Protein AF-A0A0B6YP08-F1 (afdb_monomer_lite)

Radius of gyration: 37.77 Å; chains: 1; bounding box: 100×38×104 Å

Organism: NCBI:txid1028688

Secondary structure (DSSP, 8-state):
---SHHHHB-S-EETTEESSBPTT-EEETTEEESSPPTTEEEEEEEE----------------EEEEEEEEPPTTEEEESSSSTTSEEEEPTTEEEETTEEEE--SGGG--HHHHHHHHHHHHHHHHHHHHHHHHHHHHHHHHTT-----------

InterPro domains:
  IPR006212 Furin-like repeat [SM00261] (3-42)
  IPR006212 Furin-like repeat [SM00261] (66-108)
  IPR006212 Furin-like repeat [cd00064] (71-94)
  IPR009030 Growth factor receptor cysteine-rich domain superfamily [SSF57184] (3-104)

Foldseek 3Di:
DPPCQVVQAPPDDDPQARPAGDPQWADDPRGTHNADAWQWDKDKDFDDPPDPDPDDDDDDPPRDIHIHTDGADPQARDAPDNDQLRHPHGDPQFDDDPSGTHGPPVCVVPPVVNVVVVVVVVVVVVVVVVVVVVVVVVVVCVVVVVPPPPPDDDDD

pLDDT: mean 75.85, std 16.2, range [40.41, 97.19]

Sequence (156 aa):
HHNNQALSCAGIMSNGICIECKPGFFKMEENCIAHCPQHYFGSVQAVKPTSKSKQDFVKPPLLHTQGLCIPCHVSCLTCKSSAAKDCFQCASGFEWKKELCEKKKIWNFLDPDVMKHLAWAIILCIAAILLFSVVFGILQARSRGRLCWQRKPSYV

Structure (m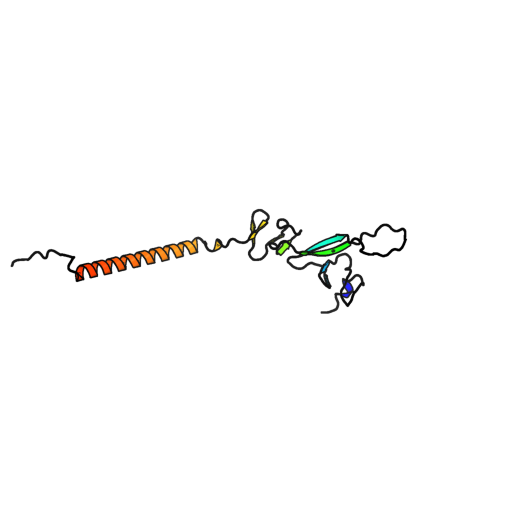mCIF, N/CA/C/O backbone):
data_AF-A0A0B6YP08-F1
#
_entry.id   AF-A0A0B6YP08-F1
#
loop_
_atom_site.group_PDB
_atom_site.id
_atom_site.type_symbol
_atom_site.label_atom_id
_atom_site.label_alt_id
_atom_site.label_comp_id
_atom_site.label_asym_id
_atom_site.label_entity_id
_atom_site.label_seq_id
_atom_site.pdbx_PDB_ins_code
_atom_site.Cartn_x
_atom_site.Cartn_y
_atom_site.Cartn_z
_atom_site.occupancy
_atom_site.B_iso_or_equiv
_atom_site.auth_seq_id
_atom_site.auth_comp_id
_atom_site.auth_asym_id
_atom_site.auth_atom_id
_atom_site.pdbx_PDB_model_num
ATOM 1 N N . HIS A 1 1 ? 8.791 -23.106 -15.397 1.00 40.41 1 HIS A N 1
ATOM 2 C CA . HIS A 1 1 ? 8.650 -21.676 -15.758 1.00 40.41 1 HIS A CA 1
ATOM 3 C C . HIS A 1 1 ? 10.029 -20.995 -15.886 1.00 40.41 1 HIS A C 1
ATOM 5 O O . HIS A 1 1 ? 10.334 -20.122 -15.094 1.00 40.41 1 HIS A O 1
ATOM 11 N N . HIS A 1 2 ? 10.883 -21.366 -16.855 1.00 41.75 2 HIS A N 1
ATOM 12 C CA . HIS A 1 2 ? 12.281 -20.867 -16.915 1.00 41.75 2 HIS A CA 1
ATOM 13 C C . HIS A 1 2 ? 12.737 -20.311 -18.283 1.00 41.75 2 HIS A C 1
ATOM 15 O O . HIS A 1 2 ? 13.932 -20.192 -18.513 1.00 41.75 2 HIS A O 1
ATOM 21 N N . ASN A 1 3 ? 11.825 -19.936 -19.193 1.00 45.16 3 ASN A N 1
ATOM 22 C CA . ASN A 1 3 ? 12.205 -19.608 -20.582 1.00 45.16 3 ASN A CA 1
ATOM 23 C C . ASN A 1 3 ? 11.995 -18.143 -21.029 1.00 45.16 3 ASN A C 1
ATOM 25 O O . ASN A 1 3 ? 12.089 -17.857 -22.216 1.00 45.16 3 ASN A O 1
ATOM 29 N N . ASN A 1 4 ? 11.721 -17.200 -20.114 1.00 53.06 4 ASN A N 1
ATOM 30 C CA . ASN A 1 4 ? 11.442 -15.799 -20.492 1.00 53.06 4 ASN A CA 1
ATOM 31 C C . ASN A 1 4 ? 12.597 -14.809 -20.245 1.00 53.06 4 ASN A C 1
ATOM 33 O O . ASN A 1 4 ? 12.556 -13.703 -20.779 1.00 53.06 4 ASN A O 1
ATOM 37 N N . GLN A 1 5 ? 13.638 -15.178 -19.489 1.00 55.91 5 GLN A N 1
ATOM 38 C CA . GLN A 1 5 ? 14.758 -14.269 -19.182 1.00 55.91 5 GLN A CA 1
ATOM 39 C C . GLN A 1 5 ? 15.656 -13.985 -20.402 1.00 55.91 5 GLN A C 1
ATOM 41 O O . GLN A 1 5 ? 16.157 -12.872 -20.552 1.00 55.91 5 GLN A O 1
ATOM 46 N N . ALA A 1 6 ? 15.801 -14.946 -21.322 1.00 58.59 6 ALA A N 1
ATOM 47 C CA . ALA A 1 6 ? 16.581 -14.763 -22.551 1.00 58.59 6 ALA A CA 1
ATOM 48 C C . ALA A 1 6 ? 15.918 -13.793 -23.551 1.00 58.59 6 ALA A C 1
ATOM 50 O O . ALA A 1 6 ? 16.592 -13.202 -24.396 1.00 58.59 6 ALA A O 1
ATOM 51 N N . LEU A 1 7 ? 14.596 -13.604 -23.462 1.00 68.19 7 LEU A N 1
ATOM 52 C CA . LEU A 1 7 ? 13.867 -12.729 -24.377 1.00 68.19 7 LEU A CA 1
ATOM 53 C C . LEU A 1 7 ? 13.958 -11.256 -23.956 1.00 68.19 7 LEU A C 1
ATOM 55 O O . LEU A 1 7 ? 14.051 -10.397 -24.833 1.00 68.19 7 LEU A O 1
ATOM 59 N N . SER A 1 8 ? 13.963 -10.968 -22.651 1.00 76.38 8 SER A N 1
ATOM 60 C CA . SER A 1 8 ? 13.923 -9.605 -22.103 1.00 76.38 8 SER A CA 1
ATOM 61 C C . SER A 1 8 ? 15.301 -8.982 -21.846 1.00 76.38 8 SER A C 1
ATOM 63 O O . SER A 1 8 ? 15.414 -7.755 -21.788 1.00 76.38 8 SER A O 1
ATOM 65 N N . CYS A 1 9 ? 16.356 -9.795 -21.748 1.00 77.44 9 CYS A N 1
ATOM 66 C CA . CYS A 1 9 ? 17.728 -9.318 -21.589 1.00 77.44 9 CYS A CA 1
ATOM 67 C C . CYS A 1 9 ? 18.372 -8.952 -22.936 1.00 77.44 9 CYS A C 1
ATOM 69 O O . CYS A 1 9 ? 18.239 -9.691 -23.911 1.00 77.44 9 CYS A O 1
ATOM 71 N N . ALA A 1 10 ? 19.113 -7.842 -23.000 1.00 76.25 10 ALA A N 1
ATOM 72 C CA . ALA A 1 10 ? 19.851 -7.414 -24.196 1.00 76.25 10 ALA A CA 1
ATOM 73 C C . ALA A 1 10 ? 21.096 -8.280 -24.491 1.00 76.25 10 ALA A C 1
ATOM 75 O O . ALA A 1 10 ? 21.800 -8.043 -25.468 1.00 76.25 10 ALA A O 1
ATOM 76 N N . GLY A 1 11 ? 21.350 -9.308 -23.674 1.00 66.31 11 GLY A N 1
ATOM 77 C CA . GLY A 1 11 ? 22.423 -10.288 -23.861 1.00 66.31 11 GLY A CA 1
ATOM 78 C C . GLY A 1 11 ? 23.647 -10.054 -22.977 1.00 66.31 11 GLY A C 1
ATOM 79 O O . GLY A 1 11 ? 24.510 -10.924 -22.905 1.00 66.31 11 GLY A O 1
ATOM 80 N N . ILE A 1 12 ? 23.717 -8.929 -22.259 1.00 65.62 12 ILE A N 1
ATOM 81 C CA . ILE A 1 12 ? 24.813 -8.661 -21.325 1.00 65.62 12 ILE A CA 1
ATOM 82 C C . ILE A 1 12 ? 24.399 -9.144 -19.933 1.00 65.62 12 ILE A C 1
ATOM 84 O O . ILE A 1 12 ? 23.541 -8.551 -19.272 1.00 65.62 12 ILE A O 1
ATOM 88 N N . MET A 1 13 ? 24.999 -10.254 -19.505 1.00 64.69 13 MET A N 1
ATOM 89 C CA . MET A 1 13 ? 24.766 -10.869 -18.200 1.00 64.69 13 MET A CA 1
ATOM 90 C C . MET A 1 13 ? 26.060 -10.838 -17.385 1.00 64.69 13 MET A C 1
ATOM 92 O O . MET A 1 13 ? 27.117 -11.218 -17.883 1.00 64.69 13 MET A O 1
ATOM 96 N N . SER A 1 14 ? 25.989 -10.404 -16.129 1.00 65.94 14 SER A N 1
ATOM 97 C CA . SER A 1 14 ? 27.092 -10.505 -15.167 1.00 65.94 14 SER A CA 1
ATOM 98 C C . SER A 1 14 ? 26.656 -11.459 -14.063 1.00 65.94 14 SER A C 1
ATOM 100 O O . SER A 1 14 ? 25.652 -11.208 -13.408 1.00 65.94 14 SER A O 1
ATOM 102 N N . ASN A 1 15 ? 27.345 -12.590 -13.897 1.00 68.56 15 ASN A N 1
ATOM 103 C CA . ASN A 1 15 ? 27.016 -13.611 -12.889 1.00 68.56 15 ASN A CA 1
ATOM 104 C C . ASN A 1 15 ? 25.567 -14.149 -12.963 1.00 68.56 15 ASN A C 1
ATOM 106 O O . ASN A 1 15 ? 24.984 -14.500 -11.945 1.00 68.56 15 ASN A O 1
ATOM 110 N N . GLY A 1 16 ? 24.972 -14.201 -14.162 1.00 68.75 16 GLY A N 1
ATOM 111 C CA . GLY A 1 16 ? 23.575 -14.624 -14.359 1.00 68.75 16 GLY A CA 1
ATOM 112 C C . GLY A 1 16 ? 22.535 -13.504 -14.221 1.00 68.75 16 GLY A C 1
ATOM 113 O O . GLY A 1 16 ? 21.364 -13.730 -14.508 1.00 68.75 16 GLY A O 1
ATOM 114 N N . ILE A 1 17 ? 22.963 -12.289 -13.869 1.00 71.19 17 ILE A N 1
ATOM 115 C CA . ILE A 1 17 ? 22.120 -11.101 -13.704 1.00 71.19 17 ILE A CA 1
ATOM 116 C C . ILE A 1 17 ? 22.113 -10.300 -15.002 1.00 71.19 17 ILE A C 1
ATOM 118 O O . ILE A 1 17 ? 23.175 -9.959 -15.532 1.00 71.19 17 ILE A O 1
ATOM 122 N N . CYS A 1 18 ? 20.930 -9.948 -15.506 1.00 73.56 18 CYS A N 1
ATOM 123 C CA . CYS A 1 18 ? 20.834 -9.107 -16.691 1.00 73.56 18 CYS A CA 1
ATOM 124 C C . CYS A 1 18 ? 21.147 -7.642 -16.351 1.00 73.56 18 CYS A C 1
ATOM 126 O O . CYS A 1 18 ? 20.409 -6.989 -15.607 1.00 73.56 18 CYS A O 1
ATOM 128 N N . ILE A 1 19 ? 22.235 -7.095 -16.903 1.00 74.75 19 ILE A N 1
ATOM 129 C CA . ILE A 1 19 ? 22.616 -5.708 -16.598 1.00 74.75 19 ILE A CA 1
ATOM 130 C C . ILE A 1 19 ? 21.877 -4.695 -17.473 1.00 74.75 19 ILE A C 1
ATOM 132 O O . ILE A 1 19 ? 21.636 -3.575 -17.010 1.00 74.75 19 ILE A O 1
ATOM 136 N N . GLU A 1 20 ? 21.483 -5.107 -18.680 1.00 76.00 20 GLU A N 1
ATOM 137 C CA . GLU A 1 20 ? 20.854 -4.276 -19.703 1.00 76.00 20 GLU A CA 1
ATOM 138 C C . GLU A 1 20 ? 19.614 -4.967 -20.282 1.00 76.00 20 GLU A C 1
ATOM 140 O O . GLU A 1 20 ? 19.691 -6.055 -20.852 1.00 76.00 20 GLU A O 1
ATOM 145 N N . CYS A 1 21 ? 18.457 -4.324 -20.136 1.00 80.56 21 CYS A N 1
ATOM 146 C CA . CYS A 1 21 ? 17.193 -4.820 -20.662 1.00 80.56 21 CYS A CA 1
ATOM 147 C C . CYS A 1 21 ? 16.966 -4.312 -22.081 1.00 80.56 21 CYS A C 1
ATOM 149 O O . CYS A 1 21 ? 17.343 -3.187 -22.408 1.00 80.56 21 CYS A O 1
ATOM 151 N N . LYS A 1 22 ? 16.292 -5.112 -22.912 1.00 82.25 22 LYS A N 1
ATOM 152 C CA . LYS A 1 22 ? 15.867 -4.642 -24.234 1.00 82.25 22 LYS A CA 1
ATOM 153 C C . LYS A 1 22 ? 14.916 -3.441 -24.106 1.00 82.25 22 LYS A C 1
ATOM 155 O O . LYS A 1 22 ? 14.155 -3.375 -23.136 1.00 82.25 22 LYS A O 1
ATOM 160 N N . PRO A 1 23 ? 14.895 -2.526 -25.093 1.00 81.62 23 PRO A N 1
ATOM 161 C CA . PRO A 1 23 ? 13.910 -1.451 -25.141 1.00 81.62 23 PRO A CA 1
ATOM 162 C C . PRO A 1 23 ? 12.481 -1.990 -24.986 1.00 81.62 23 PRO A C 1
ATOM 164 O O . PRO A 1 23 ? 12.126 -2.998 -25.595 1.00 81.62 23 PRO A O 1
ATOM 167 N N . GLY A 1 24 ? 11.672 -1.331 -24.154 1.00 80.62 24 GLY A N 1
ATOM 168 C CA . GLY A 1 24 ? 10.322 -1.786 -23.794 1.00 80.62 24 GLY A CA 1
ATOM 169 C C . GLY A 1 24 ? 10.253 -2.671 -22.542 1.00 80.62 24 GLY A C 1
ATOM 170 O O . GLY A 1 24 ? 9.157 -2.914 -22.047 1.00 80.62 24 GLY A O 1
ATOM 171 N N . PHE A 1 25 ? 11.393 -3.102 -21.990 1.00 86.38 25 PHE A N 1
ATOM 172 C CA . PHE A 1 25 ? 11.473 -3.780 -20.695 1.00 86.38 25 PHE A CA 1
ATOM 173 C C . PHE A 1 25 ? 12.093 -2.871 -19.628 1.00 86.38 25 PHE A C 1
ATOM 175 O O . PHE A 1 25 ? 12.953 -2.033 -19.908 1.00 86.38 25 PHE A O 1
ATOM 182 N N . PHE A 1 26 ? 11.674 -3.076 -18.384 1.00 87.62 26 PHE A N 1
ATOM 183 C CA . PHE A 1 26 ? 12.169 -2.382 -17.205 1.00 87.62 26 PHE A CA 1
ATOM 184 C C . PHE A 1 26 ? 13.046 -3.317 -16.381 1.00 87.62 26 PHE A C 1
ATOM 186 O O . PHE A 1 26 ? 12.691 -4.471 -16.134 1.00 87.62 26 PHE A O 1
ATOM 193 N N . LYS A 1 27 ? 14.187 -2.805 -15.933 1.00 85.25 27 LYS A N 1
ATOM 194 C CA . LYS A 1 27 ? 15.066 -3.497 -15.003 1.00 85.25 27 LYS A CA 1
ATOM 195 C C . LYS A 1 27 ? 14.475 -3.427 -13.599 1.00 85.25 27 LYS A C 1
ATOM 197 O O . LYS A 1 27 ? 14.200 -2.338 -13.086 1.00 85.25 27 LYS A O 1
ATOM 202 N N . MET A 1 28 ? 14.307 -4.595 -12.997 1.00 83.69 28 MET A N 1
ATOM 203 C CA . MET A 1 28 ? 13.897 -4.786 -11.616 1.00 83.69 28 MET A CA 1
ATOM 204 C C . MET A 1 28 ? 14.861 -5.785 -10.986 1.00 83.69 28 MET A C 1
ATOM 206 O O . MET A 1 28 ? 14.802 -6.976 -11.285 1.00 83.69 28 MET A O 1
ATOM 210 N N . GLU A 1 29 ? 15.752 -5.273 -10.137 1.00 78.94 29 GLU A N 1
ATOM 211 C CA . GLU A 1 29 ? 16.777 -6.067 -9.454 1.00 78.94 29 GLU A CA 1
ATOM 212 C C . GLU A 1 29 ? 17.624 -6.879 -10.455 1.00 78.94 29 GLU A C 1
ATOM 214 O O . GLU A 1 29 ? 18.438 -6.287 -11.172 1.00 78.94 29 GLU A O 1
ATOM 219 N N . GLU A 1 30 ? 17.399 -8.192 -10.559 1.00 76.06 30 GLU A N 1
ATOM 220 C CA . GLU A 1 30 ? 18.147 -9.090 -11.445 1.00 76.06 30 GLU A CA 1
ATOM 221 C C . GLU A 1 30 ? 17.449 -9.420 -12.772 1.00 76.06 30 GLU A C 1
ATOM 223 O O . GLU A 1 30 ? 18.064 -9.988 -13.682 1.00 76.06 30 GLU A O 1
ATOM 228 N N . ASN A 1 31 ? 16.179 -9.030 -12.913 1.00 79.12 31 ASN A N 1
ATOM 229 C CA . ASN A 1 31 ? 15.323 -9.412 -14.029 1.00 79.12 31 ASN A CA 1
ATOM 230 C C . ASN A 1 31 ? 14.834 -8.210 -14.842 1.00 79.12 31 ASN A C 1
ATOM 232 O O . ASN A 1 31 ? 14.619 -7.108 -14.341 1.00 79.12 31 ASN A O 1
ATOM 236 N N . CYS A 1 32 ? 14.587 -8.464 -16.125 1.00 85.75 32 CYS A N 1
ATOM 237 C CA . CYS A 1 32 ? 13.932 -7.525 -17.026 1.00 85.75 32 CYS A CA 1
ATOM 238 C C . CYS A 1 32 ? 12.461 -7.915 -17.183 1.00 85.75 32 CYS A C 1
ATOM 240 O O . CYS A 1 32 ? 12.155 -9.009 -17.670 1.00 85.75 32 CYS A O 1
ATOM 242 N N . ILE A 1 33 ? 11.559 -7.023 -16.780 1.00 87.31 33 ILE A N 1
ATOM 243 C CA . ILE A 1 33 ? 10.108 -7.233 -16.776 1.00 87.31 33 ILE A CA 1
ATOM 244 C C . ILE A 1 33 ? 9.410 -6.234 -17.700 1.00 87.31 33 ILE A C 1
ATOM 246 O O . ILE A 1 33 ? 9.840 -5.095 -17.832 1.00 87.31 33 ILE A O 1
ATOM 250 N N . ALA A 1 34 ? 8.333 -6.658 -18.362 1.00 87.12 34 ALA A N 1
ATOM 251 C CA . ALA A 1 34 ? 7.579 -5.784 -19.269 1.00 87.12 34 ALA A CA 1
ATOM 252 C C . ALA A 1 34 ? 6.725 -4.751 -18.511 1.00 87.12 34 ALA A C 1
ATOM 254 O O . ALA A 1 34 ? 6.546 -3.628 -18.970 1.00 87.12 34 ALA A O 1
ATOM 255 N N . HIS A 1 35 ? 6.228 -5.120 -17.326 1.00 88.25 35 HIS A N 1
ATOM 256 C CA . HIS A 1 35 ? 5.401 -4.266 -16.478 1.00 88.25 35 HIS A CA 1
ATOM 257 C C . HIS A 1 35 ? 5.937 -4.267 -15.050 1.00 88.25 35 HIS A C 1
ATOM 259 O O . HIS A 1 35 ? 6.205 -5.334 -14.497 1.00 88.25 35 HIS A O 1
ATOM 265 N N . CYS A 1 36 ? 6.080 -3.080 -14.458 1.00 89.56 36 CYS A N 1
ATOM 266 C CA . CYS A 1 36 ? 6.479 -2.950 -13.061 1.00 89.56 36 CYS A CA 1
ATOM 267 C C . CYS A 1 36 ? 5.368 -3.455 -12.121 1.00 89.56 36 CYS A C 1
ATOM 269 O O . CYS A 1 36 ? 4.184 -3.275 -12.423 1.00 89.56 36 CYS A O 1
ATOM 271 N N . PRO A 1 37 ? 5.731 -4.089 -10.992 1.00 91.31 37 PRO A N 1
ATOM 272 C CA . PRO A 1 37 ? 4.768 -4.578 -10.010 1.00 91.31 37 PRO A CA 1
ATOM 273 C C . PRO A 1 37 ? 4.061 -3.428 -9.278 1.00 91.31 37 PRO A C 1
ATOM 275 O O . PRO A 1 37 ? 4.427 -2.259 -9.404 1.00 91.31 37 PRO A O 1
ATOM 278 N N . GLN A 1 38 ? 3.052 -3.768 -8.469 1.00 91.12 38 GLN A N 1
ATOM 279 C CA . GLN A 1 38 ? 2.376 -2.798 -7.600 1.00 91.12 38 GLN A CA 1
ATOM 280 C C . GLN A 1 38 ? 3.387 -2.067 -6.708 1.00 91.12 38 GLN A C 1
ATOM 282 O O . GLN A 1 38 ? 4.361 -2.664 -6.25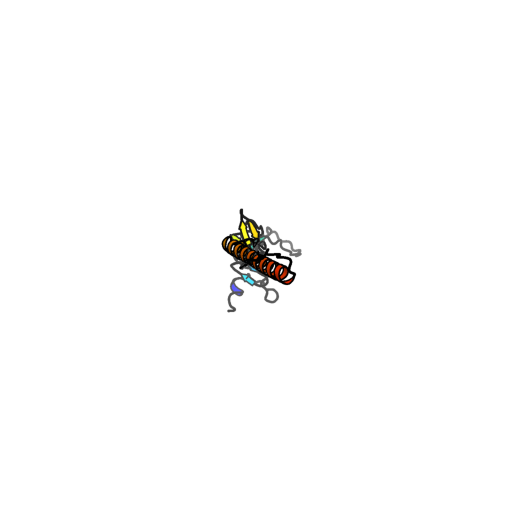5 1.00 91.12 38 GLN A O 1
ATOM 287 N N . HIS A 1 39 ? 3.112 -0.798 -6.419 1.00 91.88 39 HIS A N 1
ATOM 288 C CA . HIS A 1 39 ? 3.992 0.166 -5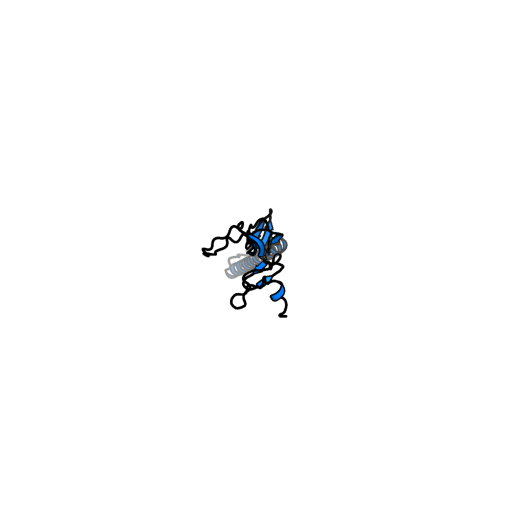.750 1.00 91.88 39 HIS A CA 1
ATOM 289 C C . HIS A 1 39 ? 5.194 0.628 -6.577 1.00 91.88 39 HIS A C 1
ATOM 291 O O . HIS A 1 39 ? 6.029 1.356 -6.047 1.00 91.88 39 HIS A O 1
ATOM 297 N N . TYR A 1 40 ? 5.286 0.270 -7.860 1.00 91.88 40 TYR A N 1
ATOM 298 C CA . TYR A 1 40 ? 6.337 0.746 -8.754 1.00 91.88 40 TYR A CA 1
ATOM 299 C C . TYR A 1 40 ? 5.754 1.298 -10.054 1.00 91.88 40 TYR A C 1
ATOM 301 O O . TYR A 1 40 ? 4.721 0.840 -10.541 1.00 91.88 40 TYR A O 1
ATOM 309 N N . PHE A 1 41 ? 6.452 2.262 -10.646 1.00 91.81 41 PHE A N 1
ATOM 310 C CA . PHE A 1 41 ? 6.159 2.781 -11.978 1.00 91.81 41 PHE A CA 1
ATOM 311 C C . PHE A 1 41 ? 7.392 2.677 -12.876 1.00 91.81 41 PHE A C 1
ATOM 313 O O . PHE A 1 41 ? 8.532 2.779 -12.416 1.00 91.81 41 PHE A O 1
ATOM 320 N N . GLY A 1 42 ? 7.162 2.444 -14.167 1.00 89.25 42 GLY A N 1
ATOM 321 C CA . GLY A 1 42 ? 8.228 2.360 -15.158 1.00 89.25 42 GLY A CA 1
ATOM 322 C C . GLY A 1 42 ? 8.687 3.748 -15.588 1.00 89.25 42 GLY A C 1
ATOM 323 O O . GLY A 1 42 ? 7.869 4.574 -15.991 1.00 89.25 42 GLY A O 1
ATOM 324 N N . SER A 1 43 ? 9.991 4.006 -15.531 1.00 86.25 43 SER A N 1
ATOM 325 C CA . SER A 1 43 ? 10.588 5.254 -16.009 1.00 86.25 43 SER A CA 1
ATOM 326 C C . SER A 1 43 ? 11.864 4.980 -16.792 1.00 86.25 43 SER A C 1
ATOM 328 O O . SER A 1 43 ? 12.640 4.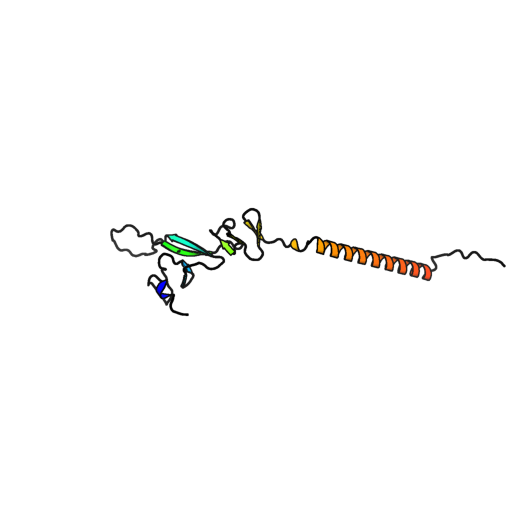093 -16.444 1.00 86.25 43 SER A O 1
ATOM 330 N N . VAL A 1 44 ? 12.081 5.742 -17.861 1.00 83.19 44 VAL A N 1
ATOM 331 C CA . VAL A 1 44 ? 13.257 5.612 -18.721 1.00 83.19 44 VAL A CA 1
ATOM 332 C C . VAL A 1 44 ? 14.272 6.668 -18.306 1.00 83.19 44 VAL A C 1
ATOM 334 O O . VAL A 1 44 ? 14.024 7.863 -18.455 1.00 83.19 44 VAL A O 1
ATOM 337 N N . GLN A 1 45 ? 15.415 6.237 -17.775 1.00 73.25 45 GLN A N 1
ATOM 338 C CA . GLN A 1 45 ? 16.502 7.138 -17.399 1.00 73.25 45 GLN A CA 1
ATOM 339 C C . GLN A 1 45 ? 17.619 7.086 -18.440 1.00 73.25 45 GLN A C 1
ATOM 341 O O . GLN A 1 45 ? 17.996 6.015 -18.920 1.00 73.25 45 GLN A O 1
ATOM 346 N N . ALA A 1 46 ? 18.160 8.255 -18.782 1.00 64.75 46 ALA A N 1
ATOM 347 C CA . ALA A 1 46 ? 19.366 8.351 -19.589 1.00 64.75 46 ALA A CA 1
ATOM 348 C C . ALA A 1 46 ? 20.574 7.994 -18.717 1.00 64.75 46 ALA A C 1
ATOM 350 O O . ALA A 1 46 ? 20.939 8.728 -17.796 1.00 64.75 46 ALA A O 1
ATOM 351 N N . VAL A 1 47 ? 21.190 6.854 -18.999 1.00 61.56 47 VAL A N 1
ATOM 352 C CA . VAL A 1 47 ? 22.390 6.399 -18.311 1.00 61.56 47 VAL A CA 1
ATOM 353 C C . VAL A 1 47 ? 23.574 7.123 -18.942 1.00 61.56 47 VAL A C 1
ATOM 355 O O . VAL A 1 47 ? 23.881 6.942 -20.120 1.00 61.56 47 VAL A O 1
ATOM 358 N N . LYS A 1 48 ? 24.258 7.964 -18.161 1.00 53.28 48 LYS A N 1
ATOM 359 C CA . LYS A 1 48 ? 25.594 8.433 -18.545 1.00 53.28 48 LYS A CA 1
ATOM 360 C C . LYS A 1 48 ? 26.503 7.205 -18.531 1.00 53.28 48 LYS A C 1
ATOM 362 O O . LYS A 1 48 ? 26.580 6.568 -17.480 1.00 53.28 48 LYS A O 1
ATOM 367 N N . PRO A 1 49 ? 27.175 6.849 -19.637 1.00 49.72 49 PRO A N 1
ATOM 368 C CA . PRO A 1 49 ? 28.074 5.709 -19.629 1.00 49.72 49 PRO A CA 1
ATOM 369 C C . PRO A 1 49 ? 29.167 5.970 -18.590 1.00 49.72 49 PRO A C 1
ATOM 371 O O . PRO A 1 49 ? 30.028 6.828 -18.774 1.00 49.72 49 PRO A O 1
ATOM 374 N N . THR A 1 50 ? 29.152 5.230 -17.484 1.00 48.75 50 THR A N 1
ATOM 375 C CA . THR A 1 50 ? 30.262 5.143 -16.529 1.00 48.75 50 THR A CA 1
ATOM 376 C C . THR A 1 50 ? 31.358 4.263 -17.117 1.00 48.75 50 THR A C 1
ATOM 378 O O . THR A 1 50 ? 31.827 3.313 -16.503 1.00 48.75 50 THR A O 1
ATOM 381 N N . SER A 1 51 ? 31.785 4.574 -18.338 1.00 48.25 51 SER A N 1
ATOM 382 C CA . SER A 1 51 ? 32.986 3.992 -18.902 1.00 48.25 51 SER A CA 1
ATOM 383 C C . SER A 1 51 ? 34.104 5.001 -18.712 1.00 48.25 51 SER A C 1
ATOM 385 O O . SER A 1 51 ? 34.246 5.954 -19.474 1.00 48.25 51 SER A O 1
ATOM 387 N N . LYS A 1 52 ? 34.942 4.778 -17.694 1.00 44.19 52 LYS A N 1
ATOM 388 C CA . LYS A 1 52 ? 36.344 5.203 -17.762 1.00 44.19 52 LYS A CA 1
ATOM 389 C C . LYS A 1 52 ? 37.036 4.358 -18.845 1.00 44.19 52 LYS A C 1
ATOM 391 O O . LYS A 1 52 ? 37.933 3.585 -18.537 1.00 44.19 52 LYS A O 1
ATOM 396 N N . SER A 1 53 ? 36.598 4.455 -20.097 1.00 45.41 53 SER A N 1
ATOM 397 C CA . SER A 1 53 ? 37.310 3.886 -21.233 1.00 45.41 53 SER A CA 1
ATOM 398 C C . SER A 1 53 ? 37.842 5.040 -22.054 1.00 45.41 53 SER A C 1
ATOM 400 O O . SER A 1 53 ? 37.133 5.721 -22.791 1.00 45.41 53 SER A O 1
ATOM 402 N N . LYS A 1 54 ? 39.121 5.298 -21.820 1.00 48.75 54 LYS A N 1
ATOM 403 C CA . LYS A 1 54 ? 39.960 6.198 -22.586 1.00 48.75 54 LYS A CA 1
ATOM 404 C C . LYS A 1 54 ? 40.194 5.554 -23.952 1.00 48.75 54 LYS A C 1
ATOM 406 O O . LYS A 1 54 ? 41.226 4.920 -24.119 1.00 48.75 54 LYS A O 1
ATOM 411 N N . GLN A 1 55 ? 39.256 5.663 -24.890 1.00 46.59 55 GLN A N 1
ATOM 412 C CA . GLN A 1 55 ? 39.543 5.404 -26.303 1.00 46.59 55 GLN A CA 1
ATOM 413 C C . GLN A 1 55 ? 38.784 6.382 -27.199 1.00 46.59 55 GLN A C 1
ATOM 415 O O . GLN A 1 55 ? 37.554 6.426 -27.206 1.00 46.59 55 GLN A O 1
ATOM 420 N N . ASP A 1 56 ? 39.579 7.173 -27.922 1.00 60.22 56 ASP A N 1
ATOM 421 C CA . ASP A 1 56 ? 39.215 7.942 -29.104 1.00 60.22 56 ASP A CA 1
ATOM 422 C C . ASP A 1 56 ? 38.271 7.152 -30.009 1.00 60.22 56 ASP A C 1
ATOM 424 O O . ASP A 1 56 ? 38.649 6.081 -30.464 1.00 60.22 56 ASP A O 1
ATOM 428 N N . PHE A 1 57 ? 37.082 7.677 -30.312 1.00 45.47 57 PHE A N 1
ATOM 429 C CA . PHE A 1 57 ? 36.447 7.493 -31.620 1.00 45.47 57 PHE A CA 1
ATOM 430 C C . PHE A 1 57 ? 35.274 8.468 -31.785 1.00 45.47 57 PHE A C 1
ATOM 432 O O . PHE A 1 57 ? 34.376 8.567 -30.951 1.00 45.47 57 PHE A O 1
ATOM 439 N N . VAL A 1 58 ? 35.297 9.179 -32.907 1.00 49.53 58 VAL A N 1
ATOM 440 C CA . VAL A 1 58 ? 34.287 10.112 -33.413 1.00 49.53 58 VAL A CA 1
ATOM 441 C C . VAL A 1 58 ? 32.935 9.397 -33.574 1.00 49.53 58 VAL A C 1
ATOM 443 O O . VAL A 1 58 ? 32.668 8.809 -34.616 1.00 49.53 58 VAL A O 1
ATOM 446 N N . LYS A 1 59 ? 32.074 9.409 -32.550 1.00 45.97 59 LYS A N 1
ATOM 447 C CA . LYS A 1 59 ? 30.643 9.058 -32.638 1.00 45.97 59 LYS A CA 1
ATOM 448 C C . LYS A 1 59 ? 29.864 9.856 -31.581 1.00 45.97 59 LYS A C 1
ATOM 450 O O . LYS A 1 59 ? 30.340 9.956 -30.450 1.00 45.97 59 LYS A O 1
ATOM 455 N N . PRO A 1 60 ? 28.700 10.446 -31.920 1.00 43.88 60 PRO A N 1
ATOM 456 C CA . PRO A 1 60 ? 27.887 11.179 -30.950 1.00 43.88 60 PRO A CA 1
ATOM 457 C C . PRO A 1 60 ? 27.545 10.261 -29.764 1.00 43.88 60 PRO A C 1
ATOM 459 O O . PRO A 1 60 ? 27.346 9.062 -29.983 1.00 43.88 60 PRO A O 1
ATOM 462 N N . PRO A 1 61 ? 27.495 10.779 -28.521 1.00 48.19 61 PRO A N 1
ATOM 463 C CA . PRO A 1 61 ? 27.230 9.959 -27.349 1.00 48.19 61 PRO A CA 1
ATOM 464 C C . PRO A 1 61 ? 25.860 9.309 -27.524 1.00 48.19 61 PRO A C 1
ATOM 466 O O . PRO A 1 61 ? 24.833 9.987 -27.507 1.00 48.19 61 PRO A O 1
ATOM 469 N N . LEU A 1 62 ? 25.850 7.994 -27.747 1.00 50.56 62 LEU A N 1
ATOM 470 C CA . LEU A 1 62 ? 24.622 7.219 -27.803 1.00 50.56 62 LEU A CA 1
ATOM 471 C C . LEU A 1 62 ? 23.983 7.339 -26.421 1.00 50.56 62 LEU A C 1
ATOM 473 O O . LEU A 1 62 ? 24.515 6.818 -25.441 1.00 50.56 62 LEU A O 1
ATOM 477 N N . LEU A 1 63 ? 22.894 8.103 -26.339 1.00 53.91 63 LEU A N 1
ATOM 478 C CA . LEU A 1 63 ? 22.118 8.292 -25.124 1.00 53.91 63 LEU A CA 1
ATOM 479 C C . LEU A 1 63 ? 21.516 6.938 -24.751 1.00 53.91 63 LEU A C 1
ATOM 481 O O . LEU A 1 63 ? 20.443 6.564 -25.221 1.00 53.91 63 LEU A O 1
ATOM 485 N N . HIS A 1 64 ? 22.258 6.164 -23.967 1.00 63.22 64 HIS A N 1
ATOM 486 C CA . HIS A 1 64 ? 21.818 4.853 -23.546 1.00 63.22 64 HIS A CA 1
ATOM 487 C C . HIS A 1 64 ? 20.670 5.044 -22.559 1.00 63.22 64 HIS A C 1
ATOM 489 O O . HIS A 1 64 ? 20.847 5.620 -21.486 1.00 63.22 64 HIS A O 1
ATOM 495 N N . THR A 1 65 ? 19.467 4.642 -22.951 1.00 68.56 65 THR A N 1
ATOM 496 C CA . THR A 1 65 ? 18.263 4.803 -22.137 1.00 68.56 65 THR A CA 1
ATOM 497 C C . THR A 1 65 ? 17.886 3.455 -21.550 1.00 68.56 65 THR A C 1
ATOM 499 O O . THR A 1 65 ? 17.676 2.491 -22.279 1.00 68.56 65 THR A O 1
ATOM 502 N N . GLN A 1 66 ? 17.820 3.374 -20.222 1.00 79.31 66 GLN A N 1
ATOM 503 C CA . GLN A 1 66 ? 17.435 2.158 -19.514 1.00 79.31 66 GLN A CA 1
ATOM 504 C C . GLN A 1 66 ? 16.107 2.385 -18.795 1.00 79.31 66 GLN A C 1
ATOM 506 O O . GLN A 1 66 ? 15.954 3.339 -18.029 1.00 79.31 66 GLN A O 1
ATOM 511 N N . GLY A 1 67 ? 15.141 1.499 -19.044 1.00 83.12 67 GLY A N 1
ATOM 512 C CA . GLY A 1 67 ? 13.905 1.436 -18.272 1.00 83.12 67 GLY A CA 1
ATOM 513 C C . GLY A 1 67 ? 14.181 0.871 -16.881 1.00 83.12 67 GLY A C 1
ATOM 514 O O . GLY A 1 67 ? 14.775 -0.198 -16.759 1.00 83.12 67 GLY A O 1
ATOM 515 N N . LEU A 1 68 ? 13.743 1.565 -15.836 1.00 86.12 68 LEU A N 1
ATOM 516 C CA . LEU A 1 68 ? 13.852 1.156 -14.436 1.00 86.12 68 LEU A CA 1
ATOM 517 C C . LEU A 1 68 ? 12.472 1.202 -13.779 1.00 86.12 68 LEU A C 1
ATOM 519 O O . LEU A 1 68 ? 11.677 2.103 -14.060 1.00 86.12 68 LEU A O 1
ATOM 523 N N . CYS A 1 69 ? 12.205 0.256 -12.880 1.00 90.25 69 CYS A N 1
ATOM 524 C CA . CYS A 1 69 ? 11.053 0.337 -11.989 1.00 90.25 69 CYS A CA 1
ATOM 525 C C . CYS A 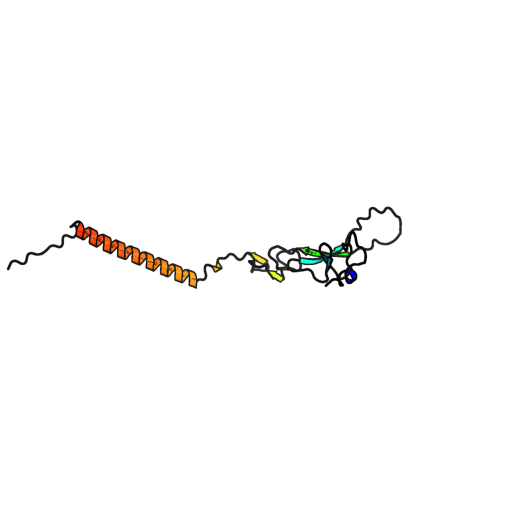1 69 ? 11.409 1.193 -10.770 1.00 90.25 69 CYS A C 1
ATOM 527 O O . CYS A 1 69 ? 12.296 0.850 -9.991 1.00 90.25 69 CYS A O 1
ATOM 529 N N . ILE A 1 70 ? 10.719 2.319 -10.609 1.00 90.62 70 ILE A N 1
ATOM 530 C CA . ILE A 1 70 ? 10.931 3.270 -9.514 1.00 90.62 70 ILE A CA 1
ATOM 531 C C . ILE A 1 70 ? 9.790 3.115 -8.505 1.00 90.62 70 ILE A C 1
ATOM 533 O O . ILE A 1 70 ? 8.638 2.996 -8.928 1.00 90.62 70 ILE A O 1
ATOM 537 N N . PRO A 1 71 ? 10.065 3.117 -7.188 1.00 92.12 71 PRO A N 1
ATOM 538 C CA . PRO A 1 71 ? 9.015 3.033 -6.184 1.00 92.12 71 PRO A CA 1
ATOM 539 C C . PRO A 1 71 ? 8.100 4.266 -6.210 1.00 92.12 71 PRO A C 1
ATOM 541 O O . PRO A 1 71 ? 8.543 5.410 -6.350 1.00 92.12 71 PRO A O 1
ATOM 544 N N . CYS A 1 72 ? 6.807 4.014 -6.045 1.00 92.81 72 CYS A N 1
ATOM 545 C CA . CYS A 1 72 ? 5.772 5.011 -5.822 1.00 92.81 72 CYS A CA 1
ATOM 546 C C . CYS A 1 72 ? 5.872 5.617 -4.414 1.00 92.81 72 CYS A C 1
ATOM 548 O O . CYS A 1 72 ? 6.548 5.097 -3.524 1.00 92.81 72 CYS A O 1
ATOM 550 N N . HIS A 1 73 ? 5.127 6.700 -4.184 1.00 92.38 73 HIS A N 1
ATOM 551 C CA . HIS A 1 73 ? 4.899 7.199 -2.832 1.00 92.38 73 HIS A CA 1
ATOM 552 C C . HIS A 1 73 ? 4.214 6.131 -1.956 1.00 92.38 73 HIS A C 1
ATOM 554 O O . HIS A 1 73 ? 3.362 5.387 -2.434 1.00 92.38 73 HIS A O 1
ATOM 560 N N . VAL A 1 74 ? 4.522 6.092 -0.656 1.00 90.31 74 VAL A N 1
ATOM 561 C CA . VAL A 1 74 ? 4.035 5.055 0.283 1.00 90.31 74 VAL A CA 1
ATOM 562 C C . VAL A 1 74 ? 2.512 4.985 0.425 1.00 90.31 74 VAL A C 1
ATOM 564 O O . VAL A 1 74 ? 1.973 3.973 0.859 1.00 90.31 74 VAL A O 1
ATOM 567 N N . SER A 1 75 ? 1.807 6.062 0.075 1.00 91.06 75 SER A N 1
ATOM 568 C CA . SER A 1 75 ? 0.342 6.103 0.089 1.00 91.06 75 SER A CA 1
ATOM 569 C C . SER A 1 75 ? -0.301 5.521 -1.174 1.00 91.06 75 SER A C 1
ATOM 571 O O . SER A 1 75 ? -1.527 5.414 -1.235 1.00 91.06 75 SER A O 1
ATOM 573 N N . CYS A 1 76 ? 0.502 5.133 -2.168 1.00 92.62 76 CYS A N 1
ATOM 574 C CA . CYS A 1 76 ? 0.067 4.742 -3.502 1.00 92.62 76 CYS A CA 1
ATOM 575 C C . CYS A 1 76 ? 0.317 3.271 -3.803 1.00 92.62 76 CYS A C 1
ATOM 577 O O . CYS A 1 76 ? 1.428 2.773 -3.655 1.00 92.62 76 CYS A O 1
ATOM 579 N N . LEU A 1 77 ? -0.715 2.613 -4.325 1.00 91.62 77 LEU A N 1
ATOM 580 C CA . LEU A 1 77 ? -0.639 1.269 -4.885 1.00 91.62 77 LEU A CA 1
ATOM 581 C C . LEU A 1 77 ? -0.155 1.302 -6.341 1.00 91.62 77 LEU A C 1
ATOM 583 O O . LEU A 1 77 ? 0.686 0.505 -6.742 1.00 91.62 77 LEU A O 1
ATOM 587 N N . THR A 1 78 ? 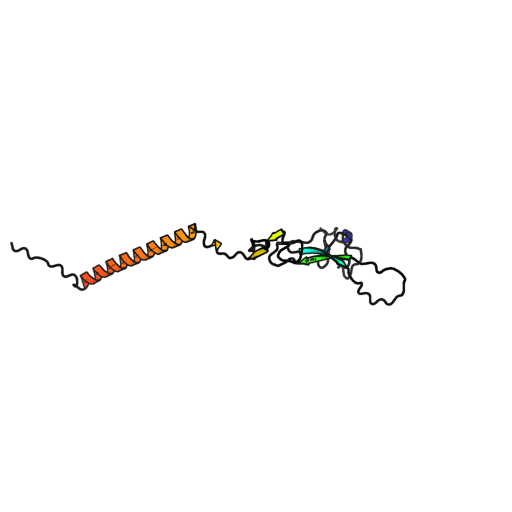-0.665 2.243 -7.134 1.00 91.00 78 THR A N 1
ATOM 588 C CA . THR A 1 78 ? -0.256 2.464 -8.529 1.00 91.00 78 THR A CA 1
ATOM 589 C C . THR A 1 78 ? -0.116 3.956 -8.777 1.00 91.00 78 THR A C 1
ATOM 591 O O . THR A 1 78 ? -1.009 4.721 -8.405 1.00 91.00 78 THR A O 1
ATOM 594 N N . CYS A 1 79 ? 0.975 4.379 -9.410 1.00 91.81 79 CYS A N 1
ATOM 595 C CA . CYS A 1 79 ? 1.288 5.789 -9.614 1.00 91.81 79 CYS A CA 1
ATOM 596 C C . CYS A 1 79 ? 1.827 6.060 -11.025 1.00 91.81 79 CYS A C 1
ATOM 598 O O . CYS A 1 79 ? 2.369 5.173 -11.683 1.00 91.81 79 CYS A O 1
ATOM 600 N N . LYS A 1 80 ? 1.678 7.303 -11.485 1.00 90.50 80 LYS A N 1
ATOM 601 C CA . LYS A 1 80 ? 2.322 7.824 -12.697 1.00 90.50 80 LYS A CA 1
ATOM 602 C C . LYS A 1 80 ? 3.725 8.356 -12.402 1.00 90.50 80 LYS A C 1
ATOM 604 O O . LYS A 1 80 ? 4.587 8.323 -13.275 1.00 90.50 80 LYS A O 1
ATOM 609 N N . SER A 1 81 ? 3.938 8.875 -11.195 1.00 88.19 81 SER A N 1
ATOM 610 C CA . SER A 1 81 ? 5.218 9.408 -10.734 1.00 88.19 81 SER A CA 1
ATOM 611 C C . SER A 1 81 ? 5.435 9.076 -9.256 1.00 88.19 81 SER A C 1
ATOM 613 O O . SER A 1 81 ? 4.522 8.625 -8.566 1.00 88.19 81 SER A O 1
ATOM 615 N N . SER A 1 82 ? 6.633 9.345 -8.739 1.00 88.12 82 SER A N 1
ATOM 616 C CA . SER A 1 82 ? 6.945 9.194 -7.313 1.00 88.12 82 SER A CA 1
ATOM 617 C C . SER A 1 82 ? 6.210 10.197 -6.410 1.00 88.12 82 SER A C 1
ATOM 619 O O . SER A 1 82 ? 6.315 10.107 -5.187 1.00 88.12 82 SER A O 1
ATOM 621 N N . ALA A 1 83 ? 5.466 11.154 -6.975 1.00 87.75 83 ALA A N 1
ATOM 622 C CA . ALA A 1 83 ? 4.705 12.130 -6.212 1.00 87.75 83 ALA A CA 1
ATOM 623 C C . ALA A 1 83 ? 3.394 11.539 -5.674 1.00 87.75 83 ALA A C 1
ATOM 625 O O . ALA A 1 83 ? 2.664 10.838 -6.369 1.00 87.75 83 ALA A O 1
ATOM 626 N N . ALA A 1 84 ? 3.036 11.920 -4.448 1.00 83.94 84 ALA A N 1
ATOM 627 C CA . ALA A 1 84 ? 1.817 11.461 -3.780 1.00 83.94 84 ALA A CA 1
ATOM 628 C C . ALA A 1 84 ? 0.507 11.873 -4.489 1.00 83.94 84 ALA A C 1
ATOM 630 O O . ALA A 1 84 ? -0.524 11.239 -4.275 1.00 83.94 84 ALA A O 1
ATOM 631 N N . LYS A 1 85 ? 0.552 12.927 -5.318 1.00 85.69 85 LYS A N 1
ATOM 632 C CA . LYS A 1 85 ? -0.584 13.443 -6.104 1.00 85.69 85 LYS A CA 1
ATOM 633 C C . LYS A 1 85 ? -0.827 12.686 -7.412 1.00 85.69 85 LYS A C 1
ATOM 635 O O . LYS A 1 85 ? -1.939 12.650 -7.916 1.00 85.69 85 LYS A O 1
ATOM 640 N N . ASP A 1 86 ? 0.212 12.060 -7.960 1.00 88.56 86 ASP A N 1
ATOM 641 C CA . ASP A 1 86 ? 0.165 11.387 -9.265 1.00 88.56 86 ASP A CA 1
ATOM 642 C C . ASP A 1 86 ? -0.233 9.916 -9.100 1.00 88.56 86 ASP A C 1
ATOM 644 O O . ASP A 1 86 ? 0.295 9.004 -9.739 1.00 88.56 86 ASP A O 1
ATOM 648 N N . CYS A 1 87 ? -1.143 9.686 -8.167 1.00 91.62 87 CYS A N 1
ATOM 649 C CA . CYS A 1 87 ? -1.542 8.382 -7.702 1.00 91.62 87 CYS A CA 1
ATOM 650 C C . CYS A 1 87 ? -2.816 7.964 -8.437 1.00 91.62 87 CYS A C 1
ATOM 652 O O . CYS A 1 87 ? -3.764 8.734 -8.508 1.00 91.62 87 CYS A O 1
ATOM 654 N N . PHE A 1 88 ? -2.862 6.759 -8.996 1.00 89.50 88 PHE A N 1
ATOM 655 C CA . PHE A 1 88 ? -4.089 6.233 -9.608 1.00 89.50 88 PHE A CA 1
ATOM 656 C C . PHE A 1 88 ? -4.938 5.467 -8.599 1.00 89.50 88 PHE A C 1
ATOM 658 O O . PHE A 1 88 ? -6.162 5.465 -8.681 1.00 89.50 88 PHE A O 1
ATOM 665 N N . GLN A 1 89 ? -4.280 4.810 -7.643 1.00 90.00 89 GLN A N 1
ATOM 666 C CA . GLN A 1 89 ? -4.943 3.983 -6.649 1.00 90.00 89 GLN A CA 1
ATOM 667 C C . GLN A 1 89 ? -4.198 4.086 -5.323 1.00 90.00 89 GLN A C 1
ATOM 669 O O . GLN A 1 89 ? -2.976 3.933 -5.282 1.00 90.00 89 GLN A O 1
ATOM 674 N N . CYS A 1 90 ? -4.932 4.349 -4.241 1.00 90.94 90 CYS A N 1
ATOM 675 C CA . CYS A 1 90 ? -4.362 4.423 -2.900 1.00 90.94 90 CYS A CA 1
ATOM 676 C C . CYS A 1 90 ? -4.053 3.029 -2.347 1.00 90.94 90 CYS A C 1
ATOM 678 O O . CYS A 1 90 ? -4.785 2.071 -2.598 1.00 90.94 90 CYS A O 1
ATOM 680 N N . ALA A 1 91 ? -2.986 2.934 -1.558 1.00 90.19 91 ALA A N 1
ATOM 681 C CA . ALA A 1 91 ? -2.639 1.724 -0.827 1.00 90.19 91 ALA A CA 1
ATOM 682 C C . ALA A 1 91 ? -3.660 1.420 0.285 1.00 90.19 91 ALA A C 1
ATOM 684 O O . ALA A 1 91 ? -4.417 2.285 0.742 1.00 90.19 91 ALA A O 1
ATOM 685 N N . SER A 1 92 ? -3.666 0.175 0.756 1.00 87.12 92 SER A N 1
ATOM 686 C CA . SER A 1 92 ? -4.511 -0.269 1.865 1.00 87.12 92 SER A CA 1
ATOM 687 C C . SER A 1 92 ? -4.304 0.613 3.101 1.00 87.12 92 SER A C 1
ATOM 689 O O . SER A 1 92 ? -3.185 0.785 3.576 1.00 87.12 92 SER A O 1
ATOM 691 N N . GLY A 1 93 ? -5.386 1.182 3.637 1.00 83.94 93 GLY A N 1
ATOM 692 C CA . GLY A 1 93 ? -5.316 2.099 4.784 1.00 83.94 93 GLY A CA 1
ATOM 693 C C . GLY A 1 93 ? -5.174 3.580 4.418 1.00 83.94 93 GLY A C 1
ATOM 694 O O . GLY A 1 93 ? -5.134 4.416 5.321 1.00 83.94 93 GLY A O 1
ATOM 695 N N . PHE A 1 94 ? -5.171 3.919 3.128 1.00 87.06 94 PHE A N 1
ATOM 696 C CA . PHE A 1 94 ? -5.272 5.288 2.627 1.00 87.06 94 PHE A CA 1
ATOM 697 C C . PHE A 1 94 ? -6.620 5.514 1.920 1.00 87.06 94 PHE A C 1
ATOM 699 O O . PHE A 1 94 ? -7.274 4.573 1.468 1.00 87.06 94 PHE A O 1
ATOM 706 N N . GLU A 1 95 ? -7.064 6.764 1.878 1.00 85.12 95 GLU A N 1
ATOM 707 C CA . GLU A 1 95 ? -8.291 7.237 1.243 1.00 85.12 95 GLU A CA 1
ATOM 708 C C . GLU A 1 95 ? -7.977 8.371 0.280 1.00 85.12 95 GLU A C 1
ATOM 710 O O . GLU A 1 95 ? -7.160 9.244 0.574 1.00 85.12 95 GLU A O 1
ATOM 715 N N . TRP A 1 96 ? -8.661 8.364 -0.862 1.00 84.75 96 TRP A N 1
ATOM 716 C CA . TRP A 1 96 ? -8.565 9.442 -1.832 1.00 84.75 96 TRP A CA 1
ATOM 717 C C . TRP A 1 96 ? -9.295 10.678 -1.302 1.00 84.75 96 TRP A C 1
ATOM 719 O O . TRP A 1 96 ? -10.524 10.684 -1.202 1.00 84.75 96 TRP A O 1
ATOM 729 N N . LYS A 1 97 ? -8.553 11.732 -0.954 1.00 84.69 97 LYS A N 1
ATOM 730 C CA . LYS A 1 97 ? -9.105 13.016 -0.510 1.00 84.69 97 LYS A CA 1
ATOM 731 C C . LYS A 1 97 ? -8.383 14.161 -1.202 1.00 84.69 97 LYS A C 1
ATOM 733 O O . LYS A 1 97 ? -7.173 14.285 -1.081 1.00 84.69 97 LYS A O 1
ATOM 738 N N . LYS A 1 98 ? -9.141 15.023 -1.895 1.00 79.94 98 LYS A N 1
ATOM 739 C CA . LYS A 1 98 ? -8.635 16.262 -2.520 1.00 79.94 98 LYS A CA 1
ATOM 740 C C . LYS A 1 98 ? -7.328 16.047 -3.308 1.00 79.94 98 LYS A C 1
ATOM 742 O O . LYS A 1 98 ? -6.355 16.755 -3.086 1.00 79.94 98 LYS A O 1
ATOM 747 N N . GLU A 1 99 ? -7.327 15.048 -4.194 1.00 81.25 99 GLU A N 1
ATOM 748 C CA . GLU A 1 99 ? -6.194 14.716 -5.083 1.00 81.25 99 GLU A CA 1
ATOM 749 C C . GLU A 1 99 ? -4.947 14.141 -4.385 1.00 81.25 99 GLU A C 1
ATOM 751 O O . GLU A 1 99 ? -3.868 14.078 -4.974 1.00 81.25 99 GLU A O 1
ATOM 756 N N . LEU A 1 100 ? -5.083 13.684 -3.138 1.00 87.31 100 LEU A N 1
ATOM 757 C CA . LEU A 1 100 ? -4.019 13.019 -2.398 1.00 87.31 100 LEU A CA 1
ATOM 758 C C . LEU A 1 100 ? -4.546 11.759 -1.706 1.00 87.31 100 LEU A C 1
ATOM 760 O O . LEU A 1 100 ? -5.657 11.730 -1.174 1.00 87.31 100 LEU A O 1
ATOM 764 N N . CYS A 1 101 ? -3.721 10.716 -1.662 1.00 87.50 101 CYS A N 1
ATOM 765 C CA . CYS A 1 101 ? -3.975 9.566 -0.801 1.00 87.50 101 CYS A CA 1
ATOM 766 C C . CYS A 1 101 ? -3.568 9.902 0.637 1.00 87.50 101 CYS A C 1
ATOM 768 O O . CYS A 1 101 ? -2.383 9.878 0.983 1.00 87.50 101 CYS A O 1
ATOM 770 N N . GLU A 1 102 ? -4.552 10.206 1.479 1.00 86.38 102 GLU A N 1
ATOM 771 C CA . GLU A 1 102 ? -4.358 10.466 2.904 1.00 86.38 102 GLU A CA 1
ATOM 772 C C . GLU A 1 102 ? -4.599 9.206 3.725 1.00 86.38 102 GLU A C 1
ATOM 774 O O . GLU A 1 102 ? -5.424 8.365 3.381 1.00 86.38 102 GLU A O 1
ATOM 779 N N . LYS A 1 103 ? -3.895 9.058 4.849 1.00 83.75 103 LYS A N 1
ATOM 780 C CA . LYS A 1 103 ? -4.132 7.927 5.748 1.00 83.75 103 LYS A CA 1
ATOM 781 C C . LYS A 1 103 ? -5.573 7.987 6.254 1.00 83.75 103 LYS A C 1
ATOM 783 O O . LYS A 1 103 ? -6.010 9.033 6.741 1.00 83.75 103 LYS A O 1
ATOM 788 N N . LYS A 1 104 ? -6.285 6.858 6.196 1.00 80.38 104 LYS A N 1
ATOM 789 C CA . LYS A 1 104 ? -7.602 6.707 6.816 1.00 80.38 104 LYS A CA 1
ATOM 790 C C . LYS A 1 104 ? -7.459 7.071 8.287 1.00 80.38 104 LYS A C 1
ATOM 792 O O . LYS A 1 104 ? -6.869 6.327 9.071 1.00 80.38 104 LYS A O 1
ATOM 797 N N . LYS A 1 105 ? -7.974 8.234 8.678 1.00 67.50 105 LYS A N 1
ATOM 798 C CA . LYS A 1 105 ? -8.226 8.486 10.090 1.00 67.50 105 LYS A CA 1
ATOM 799 C C . LYS A 1 105 ? -9.431 7.623 10.414 1.00 67.50 105 LYS A C 1
ATOM 801 O O . LYS A 1 105 ? -10.506 7.847 9.869 1.00 67.50 105 LYS A O 1
ATOM 806 N N . ILE A 1 106 ? -9.226 6.617 11.251 1.00 62.22 106 ILE A N 1
ATOM 807 C CA . ILE A 1 106 ? -10.207 5.603 11.657 1.00 62.22 106 ILE A CA 1
ATOM 808 C C . ILE A 1 106 ? -11.295 6.227 12.569 1.00 62.22 106 ILE A C 1
ATOM 810 O O . ILE A 1 106 ? -11.795 5.623 13.506 1.00 62.22 106 ILE A O 1
ATOM 814 N N . TRP A 1 107 ? -11.729 7.455 12.267 1.00 53.97 107 TRP A N 1
ATOM 815 C CA . TRP A 1 107 ? -12.975 8.014 12.783 1.00 53.97 107 TRP A CA 1
ATOM 816 C C . TRP A 1 107 ? -14.198 7.277 12.220 1.00 53.97 107 TRP A C 1
ATOM 818 O O . TRP A 1 107 ? -15.293 7.519 12.692 1.00 53.97 107 TRP A O 1
ATOM 828 N N . ASN A 1 108 ? -14.021 6.324 11.293 1.00 49.38 108 ASN A N 1
ATOM 829 C CA . ASN A 1 108 ? -15.051 5.349 10.912 1.00 49.38 108 ASN A CA 1
ATOM 830 C C . ASN A 1 108 ? -15.368 4.319 12.024 1.00 49.38 108 ASN A C 1
ATOM 832 O O . ASN A 1 108 ? -16.198 3.447 11.814 1.00 49.38 108 ASN A O 1
ATOM 836 N N . PHE A 1 109 ? -14.745 4.409 13.210 1.00 51.19 109 PHE A N 1
ATOM 837 C CA . PHE A 1 109 ? -15.315 3.823 14.436 1.00 51.19 109 PHE A CA 1
ATOM 838 C C . PHE A 1 109 ? -16.368 4.718 15.109 1.00 51.19 109 PHE A C 1
ATOM 840 O O . PHE A 1 109 ? -17.073 4.253 15.998 1.00 51.19 109 PHE A O 1
ATOM 847 N N . LEU A 1 110 ? -16.527 5.972 14.675 1.00 54.62 110 LEU A N 1
ATOM 848 C CA . LEU A 1 110 ? -17.737 6.760 14.912 1.00 54.62 110 LEU A CA 1
ATOM 849 C C . LEU A 1 110 ? -18.705 6.522 13.756 1.00 54.62 110 LEU A C 1
ATOM 851 O O . LEU A 1 110 ? -19.195 7.463 13.133 1.00 54.62 110 LEU A O 1
ATOM 855 N N . ASP A 1 111 ? -18.971 5.253 13.460 1.00 55.88 111 ASP A N 1
ATOM 856 C CA . ASP A 1 111 ? -20.206 4.934 12.769 1.00 55.88 111 ASP A CA 1
ATOM 857 C C . ASP A 1 111 ? -21.336 5.506 13.652 1.00 55.88 111 ASP A C 1
ATOM 859 O O . ASP A 1 111 ? -21.396 5.174 14.848 1.00 55.88 111 ASP A O 1
ATOM 863 N N . PRO A 1 112 ? -22.149 6.460 13.159 1.00 59.88 112 PRO A N 1
ATOM 864 C CA . PRO A 1 112 ? -23.150 7.138 13.982 1.00 59.88 112 PRO A CA 1
ATOM 865 C C . PRO A 1 112 ? -24.108 6.139 14.642 1.00 59.88 112 PRO A C 1
ATOM 867 O O . PRO A 1 112 ? -24.596 6.392 15.747 1.00 59.88 112 PRO A O 1
ATOM 870 N N . ASP A 1 113 ? -24.301 4.975 14.024 1.00 64.38 113 ASP A N 1
ATOM 871 C CA . ASP A 1 113 ? -25.117 3.895 14.560 1.00 64.38 113 ASP A CA 1
ATOM 872 C C . ASP A 1 113 ? -24.453 3.204 15.761 1.00 64.38 113 ASP A C 1
ATOM 874 O O . ASP A 1 113 ? -25.094 3.004 16.797 1.00 64.38 113 ASP A O 1
ATOM 878 N N . VAL A 1 114 ? -23.145 2.933 15.710 1.00 67.62 114 VAL A N 1
ATOM 879 C CA . VAL A 1 114 ? -22.405 2.325 16.834 1.00 67.62 114 VAL A CA 1
ATOM 880 C C . VAL A 1 114 ? -22.284 3.300 18.010 1.00 67.62 114 VAL A C 1
ATOM 882 O O . VAL A 1 114 ? -22.471 2.905 19.164 1.00 67.62 114 VAL A O 1
ATOM 885 N N . MET A 1 115 ? -22.059 4.589 17.739 1.00 66.44 115 MET A N 1
ATOM 886 C CA . MET A 1 115 ? -22.038 5.635 18.773 1.00 66.44 115 MET A CA 1
ATOM 887 C C . MET A 1 115 ? -23.396 5.795 19.458 1.00 66.44 115 MET A C 1
ATOM 889 O O . MET A 1 115 ? -23.458 5.969 20.677 1.00 66.44 115 MET A O 1
ATOM 893 N N . LYS A 1 116 ? -24.492 5.681 18.702 1.00 77.44 116 LYS A N 1
ATOM 894 C CA . LYS A 1 116 ? -25.845 5.686 19.258 1.00 77.44 116 LYS A CA 1
ATOM 895 C C . LYS A 1 116 ? -26.039 4.502 20.202 1.00 77.44 116 LYS A C 1
ATOM 897 O O . LYS A 1 116 ? -26.441 4.713 21.343 1.00 77.44 116 LYS A O 1
ATOM 902 N N . HIS A 1 117 ? -25.706 3.281 19.784 1.00 81.75 117 HIS A N 1
ATOM 903 C CA . HIS A 1 117 ? -25.832 2.097 20.642 1.00 81.75 117 HIS A CA 1
ATOM 904 C C . HIS A 1 117 ? -25.000 2.197 21.928 1.00 81.75 117 HIS A C 1
ATOM 906 O O . HIS A 1 117 ? -25.511 1.895 23.009 1.00 81.75 117 HIS A O 1
ATOM 912 N N . LEU A 1 118 ? -23.760 2.686 21.833 1.00 83.56 118 LEU A N 1
ATOM 913 C CA . LEU A 1 118 ? -22.897 2.913 22.993 1.00 83.56 118 LEU A CA 1
ATOM 914 C C . LEU A 1 118 ? -23.507 3.941 23.963 1.00 83.56 118 LEU A C 1
ATOM 916 O O . LEU A 1 118 ? -23.521 3.717 25.173 1.00 83.56 118 LEU A O 1
ATOM 920 N N . ALA A 1 119 ? -24.063 5.040 23.445 1.00 87.00 119 ALA A N 1
ATOM 921 C CA . ALA A 1 119 ? -24.704 6.070 24.259 1.00 87.00 119 ALA A CA 1
ATOM 922 C C . ALA A 1 119 ? -25.928 5.533 25.023 1.00 87.00 119 ALA A C 1
ATOM 924 O O . ALA A 1 119 ? -26.051 5.773 26.225 1.00 87.00 119 ALA A O 1
ATOM 925 N N . TRP A 1 120 ? -26.797 4.753 24.367 1.00 91.00 120 TRP A N 1
ATOM 926 C CA . TRP A 1 120 ? -27.942 4.112 25.028 1.00 91.00 120 TRP A CA 1
ATOM 927 C C . TRP A 1 120 ? -27.504 3.139 26.127 1.00 91.00 120 TRP A C 1
ATOM 929 O O . TRP A 1 120 ? -28.085 3.149 27.213 1.00 91.00 120 TRP A O 1
ATOM 939 N N . ALA A 1 121 ? -26.455 2.347 25.889 1.00 92.19 121 ALA A N 1
ATOM 940 C CA . ALA A 1 121 ? -25.914 1.435 26.894 1.00 92.19 121 ALA A CA 1
ATOM 941 C C . ALA A 1 121 ? -25.395 2.182 28.137 1.00 92.19 121 ALA A C 1
ATOM 943 O O . ALA A 1 121 ? -25.704 1.794 29.263 1.00 92.19 121 ALA A O 1
ATOM 944 N N . ILE A 1 122 ? -24.670 3.291 27.951 1.00 93.00 122 ILE A N 1
ATOM 945 C CA . ILE A 1 122 ? -24.161 4.119 29.057 1.00 93.00 122 ILE A CA 1
ATOM 946 C C . ILE A 1 122 ? -25.316 4.714 29.873 1.00 93.00 122 ILE A C 1
ATOM 948 O O . ILE A 1 122 ? -25.297 4.646 31.102 1.00 93.00 122 ILE A O 1
ATOM 952 N N . ILE A 1 123 ? -26.342 5.254 29.209 1.00 94.94 123 ILE A N 1
ATOM 953 C CA . ILE A 1 123 ? -27.521 5.830 29.875 1.00 94.94 123 ILE A CA 1
ATOM 954 C C . ILE A 1 123 ? -28.243 4.770 30.716 1.00 94.94 123 ILE A C 1
ATOM 956 O O . ILE A 1 123 ? -28.565 5.026 31.878 1.00 94.94 123 ILE A O 1
ATOM 960 N N . LEU A 1 124 ? -28.454 3.571 30.163 1.00 95.62 124 LEU A N 1
ATOM 961 C CA . LEU A 1 124 ? -29.089 2.459 30.877 1.00 95.62 124 LEU A CA 1
ATOM 962 C C . LEU A 1 124 ? -28.276 2.023 32.104 1.00 95.62 124 LEU A C 1
ATOM 964 O O . LEU A 1 124 ? -28.850 1.815 33.174 1.00 95.62 124 LEU A O 1
ATOM 968 N N . CYS A 1 125 ? -26.949 1.948 31.986 1.00 97.19 125 CYS A N 1
ATOM 969 C CA . CYS A 1 125 ? -26.067 1.630 33.110 1.00 97.19 125 CYS A CA 1
ATOM 970 C C . CYS A 1 125 ? -26.150 2.679 34.227 1.00 97.19 125 CYS A C 1
ATOM 972 O O . CYS A 1 125 ? -26.277 2.320 35.397 1.00 97.19 125 CYS A O 1
ATOM 974 N N . ILE A 1 126 ? -26.122 3.971 33.885 1.00 96.75 126 ILE A N 1
ATOM 975 C CA . ILE A 1 126 ? -26.228 5.058 34.870 1.00 96.75 126 ILE A CA 1
ATOM 976 C C . ILE A 1 126 ? -27.586 5.006 35.577 1.00 96.75 126 ILE A C 1
ATOM 978 O O . ILE A 1 126 ? -27.639 5.089 36.805 1.00 96.75 126 ILE A O 1
ATOM 982 N N . ALA A 1 127 ? -28.676 4.812 34.830 1.00 96.62 127 ALA A N 1
ATOM 983 C CA . ALA A 1 127 ? -30.014 4.687 35.401 1.00 96.62 127 ALA A CA 1
ATOM 984 C C . ALA A 1 127 ? -30.106 3.508 36.383 1.00 96.62 127 ALA A C 1
ATOM 986 O O . ALA A 1 127 ? -30.618 3.671 37.489 1.00 96.62 127 ALA A O 1
ATOM 987 N N . ALA A 1 128 ? -29.550 2.345 36.026 1.00 97.12 128 ALA A N 1
ATOM 988 C CA . ALA A 1 128 ? -29.512 1.184 36.911 1.00 97.12 128 ALA A CA 1
ATOM 989 C C . ALA A 1 128 ? -28.726 1.471 38.202 1.00 97.12 128 ALA A C 1
ATOM 991 O O . ALA A 1 128 ? -29.226 1.203 39.293 1.00 97.12 128 ALA A O 1
ATOM 992 N N . ILE A 1 129 ? -27.533 2.070 38.103 1.00 96.75 129 ILE A N 1
ATOM 993 C CA . ILE A 1 129 ? -26.704 2.425 39.268 1.00 96.75 129 ILE A CA 1
ATOM 994 C C . ILE A 1 129 ? -27.441 3.398 40.198 1.00 96.75 129 ILE A C 1
ATOM 996 O O . ILE A 1 129 ? -27.408 3.220 41.417 1.00 96.75 129 ILE A O 1
ATOM 1000 N N . LEU A 1 130 ? -28.131 4.402 39.647 1.00 96.06 130 LEU A N 1
ATOM 1001 C CA . LEU A 1 130 ? -28.925 5.353 40.429 1.00 96.06 130 LEU A CA 1
ATOM 1002 C C . LEU A 1 130 ? -30.127 4.688 41.109 1.00 96.06 130 LEU A C 1
ATOM 1004 O O . LEU A 1 130 ? -30.403 4.965 42.273 1.00 96.06 130 LEU A O 1
ATOM 1008 N N . LEU A 1 131 ? -30.823 3.780 40.425 1.00 96.12 131 LEU A N 1
ATOM 1009 C CA . LEU A 1 131 ? -31.927 3.034 41.028 1.00 96.12 131 LEU A CA 1
ATOM 1010 C C . LEU A 1 131 ? -31.441 2.157 42.181 1.00 96.12 131 LEU A C 1
ATOM 1012 O O . LEU A 1 131 ? -32.022 2.192 43.266 1.00 96.12 131 LEU A O 1
ATOM 1016 N N . PHE A 1 132 ? -30.347 1.417 41.984 1.00 95.81 132 PHE A N 1
ATOM 1017 C CA . PHE A 1 132 ? -29.764 0.610 43.050 1.00 95.81 132 PHE A CA 1
ATOM 1018 C C . PHE A 1 132 ? -29.306 1.480 44.220 1.00 95.81 132 PHE A C 1
ATOM 1020 O O . PHE A 1 132 ? -29.626 1.160 45.363 1.00 95.81 132 PHE A O 1
ATOM 1027 N N . SER A 1 133 ? -28.621 2.599 43.971 1.00 93.75 133 SER A N 1
ATOM 1028 C CA . SER A 1 133 ? -28.152 3.481 45.044 1.00 93.75 133 SER A CA 1
ATOM 1029 C C . SER A 1 133 ? -29.304 4.097 45.844 1.00 93.75 133 SER A C 1
ATOM 1031 O O . SER A 1 133 ? -29.223 4.145 47.071 1.00 93.75 133 SER A O 1
ATOM 1033 N N . VAL A 1 134 ? -30.407 4.480 45.193 1.00 94.75 134 VAL A N 1
ATOM 1034 C CA . VAL A 1 134 ? -31.624 4.969 45.861 1.00 94.75 134 VAL A CA 1
ATOM 1035 C C . VAL A 1 134 ? -32.268 3.869 46.699 1.00 94.75 134 VAL A C 1
ATOM 1037 O O . VAL A 1 134 ? -32.584 4.103 47.864 1.00 94.75 134 VAL A O 1
ATOM 1040 N N . VAL A 1 135 ? -32.421 2.656 46.160 1.00 93.75 135 VAL A N 1
ATOM 1041 C CA . VAL A 1 135 ? -32.994 1.521 46.901 1.00 93.75 135 VAL A CA 1
ATOM 1042 C C . VAL A 1 135 ? -32.134 1.183 48.117 1.00 93.75 135 VAL A C 1
ATOM 1044 O O . VAL A 1 135 ? -32.653 1.115 49.231 1.00 93.75 135 VAL A O 1
ATOM 1047 N N . PHE A 1 136 ? -30.817 1.046 47.945 1.00 92.50 136 PHE A N 1
ATOM 1048 C CA . PHE A 1 136 ? -29.897 0.822 49.059 1.00 92.50 136 PHE A CA 1
ATOM 1049 C C . PHE A 1 136 ? -29.921 1.981 50.060 1.00 92.50 136 PHE A C 1
ATOM 1051 O O . PHE A 1 136 ? -29.896 1.736 51.264 1.00 92.50 136 PHE A O 1
ATOM 1058 N N . GLY A 1 137 ? -30.035 3.227 49.596 1.00 90.69 137 GLY A N 1
ATOM 1059 C CA . GLY A 1 137 ? -30.176 4.410 50.442 1.00 90.69 137 GLY A CA 1
ATOM 1060 C C . GLY A 1 137 ? -31.447 4.382 51.295 1.00 90.69 137 GLY A C 1
ATOM 1061 O O . GLY A 1 137 ? -31.379 4.604 52.503 1.00 90.69 137 GLY A O 1
ATOM 1062 N N . ILE A 1 138 ? -32.595 4.034 50.706 1.00 86.75 138 ILE A N 1
ATOM 1063 C CA . ILE A 1 138 ? -33.880 3.897 51.411 1.00 86.75 138 ILE A CA 1
ATOM 1064 C C . ILE A 1 138 ? -33.825 2.738 52.413 1.00 86.75 138 ILE A C 1
ATOM 1066 O O . ILE A 1 138 ? -34.249 2.892 53.561 1.00 86.75 138 ILE A O 1
ATOM 1070 N N . LEU A 1 139 ? -33.267 1.590 52.017 1.00 84.69 139 LEU A N 1
ATOM 1071 C CA . LEU A 1 139 ? -33.109 0.431 52.899 1.00 84.69 139 LEU A CA 1
ATOM 1072 C C . LEU A 1 139 ? -32.184 0.746 54.084 1.00 84.69 139 LEU A C 1
ATOM 1074 O O . LEU A 1 139 ? -32.521 0.422 55.224 1.00 84.69 139 LEU A O 1
ATOM 1078 N N . GLN A 1 140 ? -31.068 1.445 53.851 1.00 83.31 140 GLN A N 1
ATOM 1079 C CA . GLN A 1 140 ? -30.178 1.904 54.920 1.00 83.31 140 GLN A CA 1
ATOM 1080 C C . GLN A 1 140 ? -30.842 2.953 55.820 1.00 83.31 140 GLN A C 1
ATOM 1082 O O . GLN A 1 140 ? -30.687 2.890 57.038 1.00 83.31 140 GLN A O 1
ATOM 1087 N N . ALA A 1 141 ? -31.615 3.888 55.264 1.00 81.94 141 ALA A N 1
ATOM 1088 C CA . ALA A 1 141 ? -32.355 4.883 56.041 1.00 81.94 141 ALA A CA 1
ATOM 1089 C C . ALA A 1 141 ? -33.438 4.244 56.927 1.00 81.94 141 ALA A C 1
ATOM 1091 O O . ALA A 1 141 ? -33.647 4.685 58.060 1.00 81.94 141 ALA A O 1
ATOM 1092 N N . ARG A 1 142 ? -34.083 3.173 56.443 1.00 77.12 142 ARG A N 1
ATOM 1093 C CA . ARG A 1 142 ? -35.037 2.364 57.212 1.00 77.12 142 ARG A CA 1
ATOM 1094 C C . ARG A 1 142 ? -34.344 1.569 58.316 1.00 77.12 142 ARG A C 1
ATOM 1096 O O . ARG A 1 142 ? -34.799 1.608 59.453 1.00 77.12 142 ARG A O 1
ATOM 1103 N N . SER A 1 143 ? -33.239 0.889 58.004 1.00 78.50 143 SER A N 1
ATOM 1104 C CA . SER A 1 143 ? -32.451 0.118 58.979 1.00 78.50 143 SER A CA 1
ATOM 1105 C C . SER A 1 143 ? -31.883 1.001 60.093 1.00 78.50 143 SER A C 1
ATOM 1107 O O . SER A 1 143 ? -31.920 0.618 61.257 1.00 78.50 143 SER A O 1
ATOM 1109 N N . ARG A 1 144 ? -31.421 2.212 59.760 1.00 76.56 144 ARG A N 1
ATOM 1110 C CA . ARG A 1 144 ? -30.903 3.192 60.728 1.00 76.56 144 ARG A CA 1
ATOM 1111 C C . ARG A 1 144 ? -31.997 3.991 61.444 1.00 76.56 144 ARG A C 1
ATOM 1113 O O . ARG A 1 144 ? -31.673 4.937 62.153 1.00 76.56 144 ARG A O 1
ATOM 1120 N N . GLY A 1 145 ? -33.274 3.665 61.227 1.00 67.75 145 GLY A N 1
ATOM 1121 C CA . GLY A 1 145 ? -34.401 4.305 61.909 1.00 67.75 145 GLY A CA 1
ATOM 1122 C C . GLY A 1 145 ? -34.573 5.800 61.616 1.00 67.75 145 GLY A C 1
ATOM 1123 O O . GLY A 1 145 ? -35.258 6.482 62.368 1.00 67.75 145 GLY A O 1
ATOM 1124 N N . ARG A 1 146 ? -33.970 6.336 60.541 1.00 64.81 146 ARG A N 1
ATOM 1125 C CA . ARG A 1 146 ? -34.092 7.765 60.181 1.00 64.81 146 ARG A CA 1
ATOM 1126 C C . ARG A 1 146 ? -35.403 8.108 59.478 1.00 64.81 146 ARG A C 1
ATOM 1128 O O . ARG A 1 146 ? -35.775 9.276 59.423 1.00 64.81 146 ARG A O 1
ATOM 1135 N N . LEU A 1 147 ? -36.096 7.115 58.929 1.00 61.38 147 LEU A N 1
ATOM 1136 C CA . LEU A 1 147 ? -37.436 7.292 58.378 1.00 61.38 147 LEU A CA 1
ATOM 1137 C C . LEU A 1 147 ? -38.451 7.210 59.526 1.00 61.38 147 LEU A C 1
ATOM 1139 O O . LEU A 1 147 ? -39.086 6.179 59.741 1.00 61.38 147 LEU A O 1
ATOM 1143 N N . CYS A 1 148 ? -38.574 8.301 60.285 1.00 63.34 148 CYS A N 1
ATOM 1144 C CA . CYS A 1 148 ? -39.626 8.496 61.280 1.00 63.34 148 CYS A CA 1
ATOM 1145 C C . CYS A 1 148 ? -40.982 8.619 60.572 1.00 63.34 148 CYS A C 1
ATOM 1147 O O . CYS A 1 148 ? -41.498 9.720 60.386 1.00 63.34 148 CYS A O 1
ATOM 1149 N N . TRP A 1 149 ? -41.582 7.502 60.158 1.00 59.78 149 TRP A N 1
ATOM 1150 C CA . TRP A 1 149 ? -43.007 7.515 59.850 1.00 59.78 149 TRP A CA 1
ATOM 1151 C C . TRP A 1 149 ? -43.740 7.739 61.171 1.00 59.78 149 TRP A C 1
ATOM 1153 O O . TRP A 1 149 ? -43.730 6.867 62.040 1.00 59.78 149 TRP A O 1
ATOM 1163 N N . GLN A 1 150 ? -44.349 8.917 61.337 1.00 50.16 150 GLN A N 1
ATOM 1164 C CA . GLN A 1 150 ? -45.333 9.155 62.388 1.00 50.16 150 GLN A CA 1
ATOM 1165 C C . GLN A 1 150 ? -46.434 8.095 62.262 1.00 50.16 150 GLN A C 1
ATOM 1167 O O . GLN A 1 150 ? -47.373 8.227 61.477 1.00 50.16 150 GLN A O 1
ATOM 1172 N N . ARG A 1 151 ? -46.323 7.023 63.043 1.00 54.69 151 ARG A N 1
ATOM 1173 C CA . ARG A 1 151 ? -47.448 6.146 63.343 1.00 54.69 151 ARG A CA 1
ATOM 1174 C C . ARG A 1 151 ? -48.401 6.988 64.186 1.00 54.69 151 ARG A C 1
ATOM 1176 O O . ARG A 1 151 ? -48.124 7.226 65.358 1.00 54.69 151 ARG A O 1
ATOM 1183 N N . LYS A 1 152 ? -49.488 7.495 63.595 1.00 56.41 152 LYS A N 1
ATOM 1184 C CA . LYS A 1 152 ? -50.592 8.039 64.395 1.00 56.41 152 LYS A CA 1
ATOM 1185 C C . LYS A 1 152 ? -51.157 6.881 65.230 1.00 56.41 152 LYS A C 1
ATOM 1187 O O . LYS A 1 152 ? -51.541 5.874 64.630 1.00 56.41 152 LYS A O 1
ATOM 1192 N N . PRO A 1 153 ? -51.194 6.968 66.570 1.00 54.12 153 PRO A N 1
ATOM 1193 C CA . PRO A 1 153 ? -51.892 5.971 67.364 1.00 54.12 153 PRO A CA 1
ATOM 1194 C C . PRO A 1 153 ? -53.394 6.104 67.083 1.00 54.12 153 PRO A C 1
ATOM 1196 O O . PRO A 1 153 ? -53.977 7.163 67.308 1.00 54.12 153 PRO A O 1
ATOM 1199 N N . SER A 1 154 ? -54.012 5.049 66.546 1.00 57.97 154 SER A N 1
ATOM 1200 C CA . SER A 1 154 ? -55.466 4.888 66.633 1.00 57.97 154 SER A CA 1
ATOM 1201 C C . SER A 1 154 ? -55.765 4.401 68.043 1.00 57.97 154 SER A C 1
ATOM 1203 O O . SER A 1 154 ? -55.455 3.258 68.369 1.00 57.97 154 SER A O 1
ATOM 1205 N N . TYR A 1 155 ? -56.294 5.289 68.881 1.00 55.31 155 TYR A N 1
ATOM 1206 C CA . TYR A 1 155 ? -56.971 4.889 70.107 1.00 55.31 155 TYR A CA 1
ATOM 1207 C C . TYR A 1 155 ? -58.343 4.333 69.706 1.00 55.31 155 TYR A C 1
ATOM 1209 O O . TYR A 1 155 ? -59.124 5.044 69.070 1.00 55.31 155 TYR A O 1
ATOM 1217 N N . VAL A 1 156 ? -58.576 3.059 70.021 1.00 51.47 156 VAL A N 1
ATOM 1218 C CA . VAL A 1 156 ? -59.905 2.440 70.129 1.00 51.47 156 VAL A CA 1
ATOM 1219 C C . VAL A 1 156 ? -60.197 2.311 71.612 1.00 51.47 156 VAL A C 1
ATOM 1221 O O . VAL A 1 156 ? -59.253 1.907 72.333 1.00 51.47 156 VAL A O 1
#